Protein AF-A0A928L6S2-F1 (afdb_monomer_lite)

Radius of gyration: 30.31 Å; chains: 1; bounding box: 87×56×66 Å

pLDDT: mean 74.08, std 17.75, range [36.78, 96.94]

Sequence (140 aa):
MGVSNLLAMVESVVSAEGYNYVWAVVITGLAVVFLSLVILIAFVWLMGKIFSIGSGKKKITAEPAKPIAPVKTTAPVSQAVANTADNDEVIAVIAAAVAAMGQAEGKVYKIKSVKAVNKNNRAARSAWSMAGLQHNTAPF

Secondary structure (DSSP, 8-state):
-TTHHHHHHHHHHHHHHHHHHHHHHHHHHHHHHHHHHHHHHHHHHHHHHHHHHS--------------------PPP-----SSHHHHHHHHHHHHHHHHHHHHHT------------TTTS-S--HHHHHHHHHHSS--

Foldseek 3Di:
DPPVVVVVVVVCVCVVCVVVVVVVVVVVVVVVVVVVVVVVVVVVVVVVVVVVVPCPDPPPPDDDDDDDDDDDDDDDDD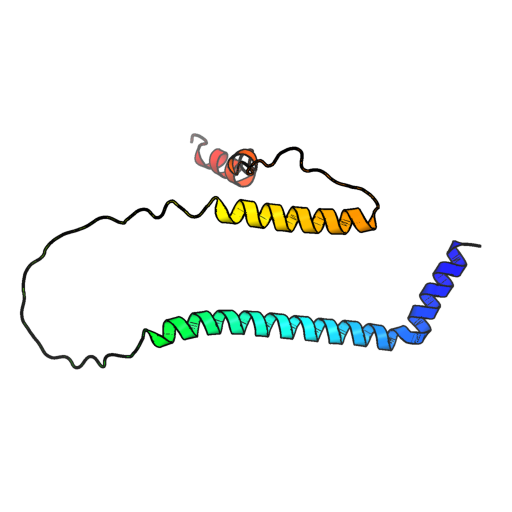PDDDDPVVVVVVVVVVQVVVCVVCVVVVHDDDDPDDDDDPPPVVDPPPPVSVVVCCVVPDDD

Structure (mmCIF, N/CA/C/O backbone):
data_AF-A0A928L6S2-F1
#
_entry.id   AF-A0A928L6S2-F1
#
loop_
_atom_site.group_PDB
_atom_site.id
_atom_site.type_symbol
_atom_site.label_atom_id
_atom_site.label_alt_id
_atom_site.label_comp_id
_atom_site.label_asym_id
_atom_site.label_entity_id
_atom_site.label_seq_id
_atom_site.pdbx_PDB_ins_code
_atom_site.Cartn_x
_atom_site.Cartn_y
_atom_site.Cartn_z
_atom_site.occupancy
_atom_site.B_iso_or_equiv
_atom_site.auth_seq_id
_atom_site.auth_comp_id
_atom_site.auth_asym_id
_atom_site.auth_atom_id
_atom_site.pdbx_PDB_model_num
ATOM 1 N N . MET A 1 1 ? 35.249 2.016 -20.572 1.00 58.00 1 MET A N 1
ATOM 2 C CA . MET A 1 1 ? 34.336 1.071 -21.259 1.00 58.00 1 MET A CA 1
ATOM 3 C C . MET A 1 1 ? 33.083 0.708 -20.442 1.00 58.00 1 MET A C 1
ATOM 5 O O . MET A 1 1 ? 32.164 0.154 -21.019 1.00 58.00 1 MET A O 1
ATOM 9 N N . GLY A 1 2 ? 32.994 1.017 -19.135 1.00 72.31 2 GLY A N 1
ATOM 10 C CA . GLY A 1 2 ? 31.935 0.462 -18.270 1.00 72.31 2 GLY A CA 1
ATOM 11 C C . GLY A 1 2 ? 30.559 1.149 -18.280 1.00 72.31 2 GLY A C 1
ATOM 12 O O . GLY A 1 2 ? 29.571 0.478 -18.021 1.00 72.31 2 GLY A O 1
ATOM 13 N N . VAL A 1 3 ? 30.459 2.450 -18.583 1.00 78.88 3 VAL A N 1
ATOM 14 C CA . VAL A 1 3 ? 29.185 3.195 -18.437 1.00 78.88 3 VAL A CA 1
ATOM 15 C C . VAL A 1 3 ? 28.424 3.309 -19.760 1.00 78.88 3 VAL A C 1
ATOM 17 O O . VAL A 1 3 ? 27.216 3.115 -19.801 1.00 78.88 3 VAL A O 1
ATOM 20 N N . SER A 1 4 ? 29.134 3.535 -20.867 1.00 79.94 4 SER A N 1
ATOM 21 C CA . SER A 1 4 ? 28.546 3.638 -22.209 1.00 79.94 4 SER A CA 1
ATOM 22 C C . SER A 1 4 ? 27.892 2.327 -22.665 1.00 79.94 4 SER A C 1
ATOM 24 O O . SER A 1 4 ? 26.817 2.356 -23.253 1.00 79.94 4 SER A O 1
ATOM 26 N N . ASN A 1 5 ? 28.486 1.176 -22.325 1.00 82.44 5 ASN A N 1
ATOM 27 C CA . ASN A 1 5 ? 27.904 -0.136 -22.625 1.00 82.44 5 ASN A CA 1
ATOM 28 C C . ASN A 1 5 ? 26.672 -0.434 -21.761 1.00 82.44 5 ASN A C 1
ATOM 30 O O . ASN A 1 5 ? 25.751 -1.092 -22.229 1.00 82.44 5 ASN A O 1
ATOM 34 N N . LEU A 1 6 ? 26.636 0.065 -20.521 1.00 77.88 6 LEU A N 1
ATOM 35 C CA . LEU A 1 6 ? 25.470 -0.062 -19.647 1.00 77.88 6 LEU A CA 1
ATOM 36 C C . LEU A 1 6 ? 24.297 0.774 -20.160 1.00 77.88 6 LEU A C 1
ATOM 38 O O . LEU A 1 6 ? 23.177 0.276 -20.210 1.00 77.88 6 LEU A O 1
ATOM 42 N N . LEU A 1 7 ? 24.556 2.010 -20.592 1.00 80.19 7 LEU A N 1
ATOM 43 C CA . LEU A 1 7 ? 23.527 2.860 -21.190 1.00 80.19 7 LEU A CA 1
ATOM 44 C C . LEU A 1 7 ? 23.006 2.273 -22.507 1.00 80.19 7 LEU A C 1
ATOM 46 O O . LEU A 1 7 ? 21.796 2.182 -22.674 1.00 80.19 7 LEU A O 1
ATOM 50 N N . ALA A 1 8 ? 23.886 1.761 -23.372 1.00 81.50 8 ALA A N 1
ATOM 51 C CA . ALA A 1 8 ? 23.478 1.083 -24.604 1.00 81.50 8 ALA A CA 1
ATOM 52 C C . ALA A 1 8 ? 22.681 -0.212 -24.339 1.00 81.50 8 ALA A C 1
ATOM 54 O O . ALA A 1 8 ? 21.756 -0.545 -25.080 1.00 81.50 8 ALA A O 1
ATOM 55 N N . MET A 1 9 ? 22.999 -0.946 -23.268 1.00 77.06 9 MET A N 1
ATOM 56 C CA . MET A 1 9 ? 22.253 -2.144 -22.872 1.00 77.06 9 MET A CA 1
ATOM 57 C C . MET A 1 9 ? 20.871 -1.797 -22.300 1.00 77.06 9 MET A C 1
ATOM 59 O O . MET A 1 9 ? 19.889 -2.450 -22.634 1.00 77.06 9 MET A O 1
ATOM 63 N N . VAL A 1 10 ? 20.762 -0.742 -21.489 1.00 75.38 10 VAL A N 1
ATOM 64 C CA . VAL A 1 10 ? 19.467 -0.263 -20.974 1.00 75.38 10 VAL A CA 1
ATOM 65 C C . VAL A 1 10 ? 18.596 0.275 -22.110 1.00 75.38 10 VAL A C 1
ATOM 67 O O . VAL A 1 10 ? 17.424 -0.076 -22.199 1.00 75.38 10 VAL A O 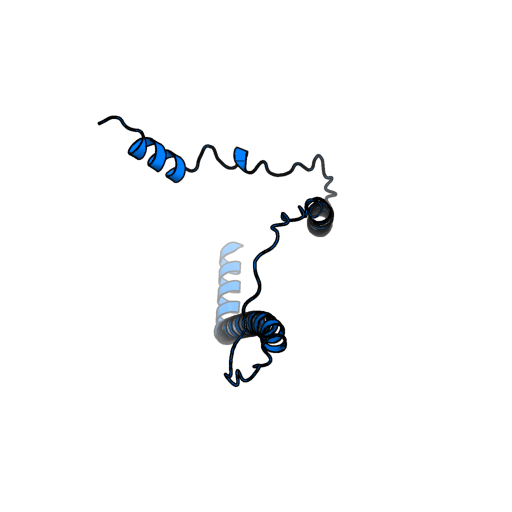1
ATOM 70 N N . GLU A 1 11 ? 19.165 1.075 -23.009 1.00 71.94 11 GLU A N 1
ATOM 71 C CA . GLU A 1 11 ? 18.448 1.654 -24.148 1.00 71.94 11 GLU A CA 1
ATOM 72 C C . GLU A 1 11 ? 18.024 0.589 -25.170 1.00 71.94 11 GLU A C 1
ATOM 74 O O . GLU A 1 11 ? 16.933 0.687 -25.728 1.00 71.94 11 GLU A O 1
ATOM 79 N N . SER A 1 12 ? 18.817 -0.474 -25.361 1.00 66.62 12 SER A N 1
ATOM 80 C CA . SER A 1 12 ? 18.431 -1.618 -26.203 1.00 66.62 12 SER A CA 1
ATOM 81 C C . SER A 1 12 ? 17.370 -2.511 -25.559 1.00 66.62 12 SER A C 1
ATOM 83 O O . SER A 1 12 ? 16.463 -2.938 -26.264 1.00 66.62 12 SER A O 1
ATOM 85 N N . VAL A 1 13 ? 17.398 -2.741 -24.241 1.00 68.88 13 VAL A N 1
ATOM 86 C CA . VAL A 1 13 ? 16.326 -3.472 -23.531 1.00 68.88 13 VAL A CA 1
ATOM 87 C C . VAL A 1 13 ? 15.016 -2.680 -23.547 1.00 68.88 13 VAL A C 1
ATOM 89 O O . VAL A 1 13 ? 13.948 -3.243 -23.793 1.00 68.88 13 VAL A O 1
ATOM 92 N N . VAL A 1 14 ? 15.092 -1.363 -23.338 1.00 73.38 14 VAL A N 1
ATOM 93 C CA . VAL A 1 14 ? 13.931 -0.466 -23.413 1.00 73.38 14 VAL A CA 1
ATOM 94 C C . VAL A 1 14 ? 13.438 -0.313 -24.855 1.00 73.38 14 VAL A C 1
ATOM 96 O O . VAL A 1 14 ? 12.235 -0.262 -25.067 1.00 73.38 14 VAL A O 1
ATOM 99 N N . SER A 1 15 ? 14.307 -0.298 -25.867 1.00 68.75 15 SER A N 1
ATOM 100 C CA . SER A 1 15 ? 13.871 -0.175 -27.270 1.00 68.75 15 SER A CA 1
ATOM 101 C C . SER A 1 15 ? 13.375 -1.487 -27.881 1.00 68.75 15 SER A C 1
ATOM 103 O O . SER A 1 15 ? 12.496 -1.448 -28.737 1.00 68.75 15 SER A O 1
ATOM 105 N N . ALA A 1 16 ? 13.902 -2.643 -27.461 1.00 64.50 16 ALA A N 1
ATOM 106 C CA . ALA A 1 16 ? 13.509 -3.942 -28.014 1.00 64.50 16 ALA A CA 1
ATOM 107 C C . ALA A 1 16 ? 12.120 -4.399 -27.540 1.00 64.50 16 ALA A C 1
ATOM 109 O O . ALA A 1 16 ? 11.420 -5.087 -28.272 1.00 64.50 16 ALA A O 1
ATOM 110 N N . GLU A 1 17 ? 11.706 -3.999 -26.335 1.00 65.12 17 GLU A N 1
ATOM 111 C CA . GLU A 1 17 ? 10.495 -4.526 -25.686 1.00 65.12 17 GLU A CA 1
ATOM 112 C C . GLU A 1 17 ? 9.671 -3.446 -24.953 1.00 65.12 17 GLU A C 1
ATOM 114 O O . GLU A 1 17 ? 8.652 -3.736 -24.318 1.00 65.12 17 GLU A O 1
ATOM 119 N N . GLY A 1 18 ? 10.092 -2.176 -25.005 1.00 68.00 18 GLY A N 1
ATOM 120 C CA . GLY A 1 18 ? 9.545 -1.104 -24.165 1.00 68.00 18 GLY A CA 1
ATOM 121 C C . GLY A 1 18 ? 8.060 -0.851 -24.351 1.00 68.00 18 GLY A C 1
ATOM 122 O O . GLY A 1 18 ? 7.391 -0.488 -23.390 1.00 68.00 18 GLY A O 1
ATOM 123 N N . TYR A 1 19 ? 7.510 -1.105 -25.540 1.00 77.25 19 TYR A N 1
ATOM 124 C CA . TYR A 1 19 ? 6.068 -1.003 -25.747 1.00 77.25 19 TYR A CA 1
ATOM 125 C C . TYR A 1 19 ? 5.320 -2.021 -24.873 1.00 77.25 19 TYR A C 1
ATOM 127 O O . TYR A 1 19 ? 4.478 -1.633 -24.065 1.00 77.25 19 TYR A O 1
ATOM 135 N N . ASN A 1 20 ? 5.679 -3.305 -24.947 1.00 82.44 20 ASN A N 1
ATOM 136 C CA . ASN A 1 20 ? 5.020 -4.366 -24.179 1.00 82.44 20 ASN A CA 1
ATOM 137 C C . ASN A 1 20 ? 5.174 -4.161 -22.667 1.00 82.44 20 ASN A C 1
ATOM 139 O O . ASN A 1 20 ? 4.210 -4.340 -21.921 1.00 82.44 20 ASN A O 1
ATOM 143 N N . TYR A 1 21 ? 6.354 -3.728 -22.211 1.00 84.06 21 TYR A N 1
ATOM 144 C CA . TYR A 1 21 ? 6.589 -3.448 -20.794 1.00 84.06 21 TYR A CA 1
ATOM 145 C C . TYR A 1 21 ? 5.774 -2.259 -20.283 1.00 84.06 21 TYR A C 1
ATOM 147 O O . TYR A 1 21 ? 5.176 -2.349 -19.210 1.00 84.06 21 TYR A O 1
ATOM 155 N N . VAL A 1 22 ? 5.697 -1.165 -21.046 1.00 87.06 22 VAL A N 1
ATOM 156 C CA . VAL A 1 22 ? 4.886 0.002 -20.669 1.00 87.06 22 VAL A CA 1
ATOM 157 C C . VAL A 1 22 ? 3.409 -0.385 -20.579 1.00 87.06 22 VAL A C 1
ATOM 159 O O . VAL A 1 22 ? 2.759 -0.068 -19.582 1.00 87.06 22 VAL A O 1
ATOM 162 N N . TRP A 1 23 ? 2.888 -1.143 -21.548 1.00 89.19 23 TRP A N 1
ATOM 163 C CA . TRP A 1 23 ? 1.513 -1.649 -21.491 1.00 89.19 23 TRP A CA 1
ATOM 164 C C . TRP A 1 23 ? 1.278 -2.584 -20.306 1.00 89.19 23 TRP A C 1
ATOM 166 O O . TRP A 1 23 ? 0.282 -2.422 -19.602 1.00 89.19 23 TRP A O 1
ATOM 176 N N . ALA A 1 24 ? 2.196 -3.511 -20.028 1.00 89.38 24 ALA A N 1
ATOM 177 C CA . ALA A 1 24 ? 2.086 -4.412 -18.884 1.00 89.38 24 ALA A CA 1
ATOM 178 C C . ALA A 1 24 ? 2.042 -3.648 -17.550 1.00 89.38 24 ALA A C 1
ATOM 180 O O . ALA A 1 24 ? 1.201 -3.942 -16.700 1.00 89.38 24 ALA A O 1
ATOM 181 N N . VAL A 1 25 ? 2.889 -2.630 -17.365 1.00 92.62 25 VAL A N 1
ATOM 182 C CA . VAL A 1 25 ? 2.893 -1.793 -16.150 1.00 92.62 25 VAL A CA 1
ATOM 183 C C . VAL A 1 25 ? 1.591 -0.998 -16.015 1.00 92.62 25 VAL A C 1
ATOM 185 O O . VAL A 1 25 ? 1.015 -0.937 -14.929 1.00 92.62 25 VAL A O 1
ATOM 188 N N . VAL A 1 26 ? 1.076 -0.435 -17.110 1.00 95.19 26 VAL A N 1
ATOM 189 C CA . VAL A 1 26 ? -0.197 0.306 -17.097 1.00 95.19 26 VAL A CA 1
ATOM 190 C C . VAL A 1 26 ? -1.371 -0.618 -16.761 1.00 95.19 26 VAL A C 1
ATOM 192 O O . VAL A 1 26 ? -2.186 -0.291 -15.897 1.00 95.19 26 VAL A O 1
ATOM 195 N N . ILE A 1 27 ? -1.442 -1.790 -17.395 1.00 95.19 27 ILE A N 1
ATOM 196 C CA . ILE A 1 27 ? -2.512 -2.772 -17.174 1.00 95.19 27 ILE A CA 1
ATOM 197 C C . ILE A 1 27 ? -2.461 -3.313 -15.743 1.00 95.19 27 ILE A C 1
ATOM 199 O O . ILE A 1 27 ? -3.497 -3.407 -15.085 1.00 95.19 27 ILE A O 1
ATOM 203 N N . THR A 1 28 ? -1.270 -3.635 -15.235 1.00 95.62 28 THR A N 1
ATOM 204 C CA . THR A 1 28 ? -1.104 -4.123 -13.857 1.00 95.62 28 THR A CA 1
ATOM 205 C C . THR A 1 28 ? -1.431 -3.043 -12.828 1.00 95.62 28 THR A C 1
ATOM 207 O O . THR A 1 28 ? -2.119 -3.340 -11.855 1.00 95.62 28 THR A O 1
ATOM 210 N N . GLY A 1 29 ? -1.049 -1.783 -13.060 1.00 96.12 29 GLY A N 1
ATOM 211 C CA . GLY A 1 29 ? -1.452 -0.654 -12.217 1.00 96.12 29 GLY A CA 1
ATOM 212 C C . GLY A 1 29 ? -2.969 -0.461 -12.184 1.00 96.12 29 GLY A C 1
ATOM 213 O O . GLY A 1 29 ? -3.553 -0.352 -11.104 1.00 96.12 29 GLY A O 1
ATOM 214 N N . LEU A 1 30 ? -3.624 -0.508 -13.350 1.00 96.12 30 LEU A N 1
ATOM 215 C CA . LEU A 1 30 ? -5.084 -0.441 -13.452 1.00 96.12 30 LEU A CA 1
ATOM 216 C C . LEU A 1 30 ? -5.741 -1.597 -12.679 1.00 96.12 30 LEU A C 1
ATOM 218 O O . LEU A 1 30 ? -6.636 -1.367 -11.866 1.00 96.12 30 LEU A O 1
ATOM 222 N N . ALA A 1 31 ? -5.260 -2.827 -12.874 1.00 95.88 31 ALA A N 1
ATOM 223 C CA . ALA A 1 31 ? -5.776 -4.010 -12.190 1.00 95.88 31 ALA A CA 1
ATOM 224 C C . ALA A 1 31 ? -5.628 -3.915 -10.661 1.00 95.88 31 ALA A C 1
ATOM 226 O O . ALA A 1 31 ? -6.577 -4.222 -9.939 1.00 95.88 31 ALA A O 1
ATOM 227 N N . VAL A 1 32 ? -4.479 -3.445 -10.158 1.00 96.94 32 VAL A N 1
ATOM 228 C CA . VAL A 1 32 ? -4.231 -3.268 -8.714 1.00 96.94 32 VAL A CA 1
ATOM 229 C C . VAL A 1 32 ? -5.168 -2.220 -8.108 1.00 96.94 32 VAL A C 1
ATOM 231 O O . VAL A 1 32 ? -5.703 -2.442 -7.020 1.00 96.94 32 VAL A O 1
ATOM 234 N N . VAL A 1 33 ? -5.424 -1.111 -8.810 1.00 95.94 33 VAL A N 1
ATOM 235 C CA . VAL A 1 33 ? -6.362 -0.071 -8.351 1.00 95.94 33 VAL A CA 1
ATOM 236 C C . VAL A 1 33 ? -7.788 -0.616 -8.270 1.00 95.94 33 VAL A C 1
ATOM 238 O O . VAL A 1 33 ? -8.448 -0.442 -7.243 1.00 95.94 33 VAL A O 1
ATOM 241 N N . PHE A 1 34 ? -8.252 -1.328 -9.304 1.00 96.62 34 PHE A N 1
ATOM 242 C CA . PHE A 1 34 ? -9.571 -1.971 -9.282 1.00 96.62 34 PHE A CA 1
ATOM 243 C C . PHE A 1 34 ? -9.685 -3.001 -8.156 1.00 96.62 34 PHE A C 1
ATOM 245 O O . PHE A 1 34 ? -10.670 -2.991 -7.417 1.00 96.62 34 PHE A O 1
ATOM 252 N N . LEU A 1 35 ? -8.673 -3.855 -7.987 1.00 96.69 35 LEU A N 1
ATOM 253 C CA . LEU A 1 35 ? -8.654 -4.876 -6.942 1.00 96.69 35 LEU A CA 1
ATOM 254 C C . LEU A 1 35 ? -8.730 -4.246 -5.543 1.00 96.69 35 LEU A C 1
ATOM 256 O O . LEU A 1 35 ? -9.537 -4.673 -4.717 1.00 96.69 35 LEU A O 1
ATOM 260 N N . SER A 1 36 ? -7.942 -3.197 -5.292 1.00 95.81 36 SER A N 1
ATOM 261 C CA . SER A 1 36 ? -7.949 -2.470 -4.017 1.00 95.81 36 SER A CA 1
ATOM 262 C C . SER A 1 36 ? -9.309 -1.829 -3.726 1.00 95.81 36 SER A C 1
ATOM 264 O O . SER A 1 36 ? -9.819 -1.948 -2.610 1.00 95.81 36 SER A O 1
ATOM 266 N N . LEU A 1 37 ? -9.939 -1.217 -4.734 1.00 96.31 37 LEU A N 1
ATOM 267 C CA . LEU A 1 37 ? -11.251 -0.592 -4.584 1.00 96.31 37 LEU A CA 1
ATOM 268 C C . LEU A 1 37 ? -12.338 -1.627 -4.258 1.00 96.31 37 LEU A C 1
ATOM 270 O O . LEU A 1 37 ? -13.130 -1.417 -3.340 1.00 96.31 37 LEU A O 1
ATOM 274 N N . VAL A 1 38 ? -12.344 -2.766 -4.959 1.00 95.00 38 VAL A N 1
ATOM 275 C CA . VAL A 1 38 ? -13.291 -3.868 -4.713 1.00 95.00 38 VAL A CA 1
ATOM 276 C C . VAL A 1 38 ? -13.127 -4.432 -3.304 1.00 95.00 38 VAL A C 1
ATOM 278 O O . VAL A 1 38 ? -14.124 -4.623 -2.610 1.00 95.00 38 VAL A O 1
ATOM 281 N N . ILE A 1 39 ? -11.889 -4.651 -2.854 1.00 94.94 39 ILE A N 1
ATOM 282 C CA . ILE A 1 39 ? -11.607 -5.122 -1.491 1.00 94.94 39 ILE A CA 1
ATOM 283 C C . ILE A 1 39 ? -12.155 -4.127 -0.458 1.00 94.94 39 ILE A C 1
ATOM 285 O O . ILE A 1 39 ? -12.837 -4.530 0.484 1.00 94.94 39 ILE A O 1
ATOM 289 N N . LEU A 1 40 ? -11.927 -2.826 -0.650 1.00 94.44 40 LEU A N 1
ATOM 290 C CA . LEU A 1 40 ? -12.384 -1.788 0.277 1.00 94.44 40 LEU A CA 1
ATOM 291 C C . LEU A 1 40 ? -13.919 -1.687 0.317 1.00 94.44 40 LEU A C 1
ATOM 293 O O . LEU A 1 40 ? -14.507 -1.612 1.398 1.00 94.44 40 LEU A O 1
ATOM 297 N N . ILE A 1 41 ? -14.580 -1.781 -0.843 1.00 93.31 41 ILE A N 1
ATOM 298 C CA . ILE A 1 41 ? -16.047 -1.842 -0.943 1.00 93.31 41 ILE A CA 1
ATOM 299 C C . ILE A 1 41 ? -16.585 -3.095 -0.247 1.00 93.31 41 ILE A C 1
ATOM 301 O O . ILE A 1 41 ? -17.570 -2.998 0.482 1.00 93.31 41 ILE A O 1
ATOM 305 N N . ALA A 1 42 ? -15.938 -4.252 -0.416 1.00 90.88 42 ALA A N 1
ATOM 306 C CA . ALA A 1 42 ? -16.349 -5.497 0.226 1.00 90.88 42 ALA A CA 1
ATOM 307 C C . ALA A 1 42 ? -16.321 -5.391 1.759 1.00 90.88 42 ALA A C 1
ATOM 309 O O . ALA A 1 42 ? -17.263 -5.839 2.413 1.00 90.88 42 ALA A O 1
ATOM 310 N N . PHE A 1 43 ? -15.307 -4.739 2.339 1.00 91.69 43 PHE A N 1
ATOM 311 C CA . PHE A 1 43 ? -15.249 -4.481 3.784 1.00 91.69 43 PHE A CA 1
ATOM 312 C C . PHE A 1 43 ? -16.363 -3.542 4.267 1.00 91.69 43 PHE A C 1
ATOM 314 O O . PHE A 1 43 ? -17.008 -3.823 5.281 1.00 91.69 43 PHE A O 1
ATOM 321 N N . VAL A 1 44 ? -16.642 -2.461 3.531 1.00 90.06 44 VAL A N 1
ATOM 322 C CA . VAL A 1 44 ? -17.747 -1.537 3.849 1.00 90.06 44 VAL A CA 1
ATOM 323 C C . VAL A 1 44 ? -19.101 -2.240 3.730 1.00 90.06 44 VAL A C 1
ATOM 325 O O . VAL A 1 44 ? -19.967 -2.074 4.589 1.00 90.06 44 VAL A O 1
ATOM 328 N N . TRP A 1 45 ? -19.280 -3.076 2.708 1.00 88.50 45 TRP A N 1
ATOM 329 C CA . TRP A 1 45 ? -20.465 -3.916 2.549 1.00 88.50 45 TRP A CA 1
ATOM 330 C C . TRP A 1 45 ? -20.607 -4.932 3.666 1.00 88.50 45 TRP A C 1
ATOM 332 O O . TRP A 1 45 ? -21.722 -5.162 4.118 1.00 88.50 45 TRP A O 1
ATOM 342 N N . LEU A 1 46 ? -19.512 -5.528 4.137 1.00 83.69 46 LEU A N 1
ATOM 343 C CA . LEU A 1 46 ? -19.558 -6.447 5.263 1.00 83.69 46 LEU A CA 1
ATOM 344 C C . LEU A 1 46 ? -20.043 -5.707 6.515 1.00 83.69 46 LEU A C 1
ATOM 346 O O . LEU A 1 46 ? -21.014 -6.151 7.117 1.00 83.69 46 LEU A O 1
ATOM 350 N N . MET A 1 47 ? -19.485 -4.526 6.816 1.00 79.38 47 MET A N 1
ATOM 351 C CA . MET A 1 47 ? -19.969 -3.635 7.884 1.00 79.38 47 MET A CA 1
ATOM 352 C C . MET A 1 47 ? -21.464 -3.290 7.738 1.00 79.38 47 MET A C 1
ATOM 354 O O . MET A 1 47 ? -22.245 -3.453 8.680 1.00 79.38 47 MET A O 1
ATOM 358 N N . GLY A 1 48 ? -21.894 -2.898 6.535 1.00 78.12 48 GLY A N 1
ATOM 359 C CA . GLY A 1 48 ? -23.298 -2.609 6.232 1.00 78.12 48 GLY A CA 1
ATOM 360 C C . GLY A 1 48 ? -24.214 -3.832 6.350 1.00 78.12 48 GLY A C 1
ATOM 361 O O . GLY A 1 48 ? -25.345 -3.714 6.820 1.00 78.12 48 GLY A O 1
ATOM 362 N N . LYS A 1 49 ? -23.731 -5.026 5.989 1.00 76.88 49 LYS A N 1
ATOM 363 C CA . LYS A 1 49 ? -24.509 -6.270 6.021 1.00 76.88 49 LYS A CA 1
ATOM 364 C C . LYS A 1 49 ? -24.753 -6.752 7.450 1.00 76.88 49 LYS A C 1
ATOM 366 O O . LYS A 1 49 ? -25.849 -7.233 7.728 1.00 76.88 49 LYS A O 1
ATOM 371 N N . ILE A 1 50 ? -23.804 -6.554 8.372 1.00 70.88 50 ILE A N 1
ATOM 372 C CA . ILE A 1 50 ? -24.032 -6.876 9.792 1.00 70.88 50 ILE A CA 1
ATOM 373 C C . ILE A 1 50 ? -25.050 -5.895 10.409 1.00 70.88 50 ILE A C 1
ATOM 375 O O . ILE A 1 50 ? -25.928 -6.312 11.161 1.00 70.88 50 ILE A O 1
ATOM 379 N N . PHE A 1 51 ? -25.009 -4.609 10.038 1.00 60.75 51 PHE A N 1
ATOM 380 C CA . PHE A 1 51 ? -25.966 -3.597 10.523 1.00 60.75 51 PHE A C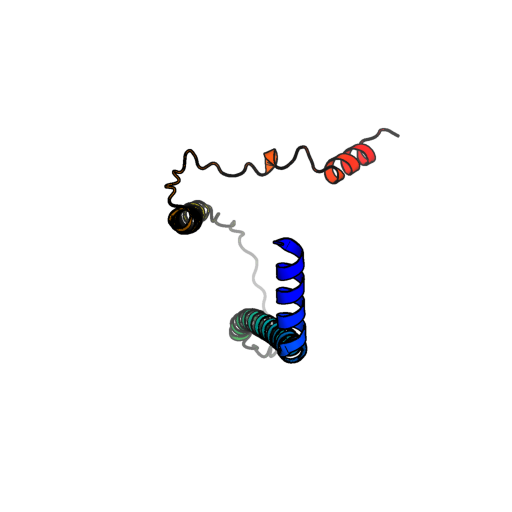A 1
ATOM 381 C C . PHE A 1 51 ? -27.367 -3.722 9.884 1.00 60.75 51 PHE A C 1
ATOM 383 O O . PHE A 1 51 ? -28.387 -3.391 10.495 1.00 60.75 51 PHE A O 1
ATOM 390 N N . SER A 1 52 ? -27.439 -4.261 8.663 1.00 60.09 52 SER A N 1
ATOM 391 C CA . SER A 1 52 ? -28.693 -4.548 7.957 1.00 60.09 52 SER A CA 1
ATOM 392 C C . SER A 1 52 ? -29.462 -5.735 8.549 1.00 60.09 52 SER A C 1
ATOM 394 O O . SER A 1 52 ? -30.682 -5.778 8.414 1.00 60.09 52 SER A O 1
ATOM 396 N N . ILE A 1 53 ? -28.792 -6.695 9.196 1.00 59.28 53 ILE A N 1
ATOM 397 C CA . ILE A 1 53 ? -29.452 -7.862 9.812 1.00 59.28 53 ILE A CA 1
ATOM 398 C C . ILE A 1 53 ? -30.199 -7.475 11.105 1.00 59.28 53 ILE A C 1
ATOM 400 O O . ILE A 1 53 ? -31.206 -8.092 11.442 1.00 59.28 53 ILE A O 1
ATOM 404 N N . GLY A 1 54 ? -29.769 -6.415 11.802 1.00 59.69 54 GLY A N 1
ATOM 405 C CA . GLY A 1 54 ? -30.419 -5.918 13.024 1.00 59.69 54 GLY A CA 1
ATOM 406 C C . GLY A 1 54 ? -31.593 -4.956 12.799 1.00 59.69 54 GLY A C 1
ATOM 407 O O . GLY A 1 54 ? -32.349 -4.681 13.727 1.00 59.69 54 GLY A O 1
ATOM 408 N N . SER A 1 55 ? -31.786 -4.453 11.578 1.00 60.09 55 SER A N 1
ATOM 409 C CA . SER A 1 55 ? -32.866 -3.516 11.234 1.00 60.09 55 SER A CA 1
ATOM 410 C C . SER A 1 55 ? -34.005 -4.218 10.489 1.00 60.09 55 SER A C 1
ATOM 412 O O . SER A 1 55 ? -34.505 -3.768 9.456 1.00 60.09 55 SER A O 1
ATOM 414 N N . GLY A 1 56 ? -34.469 -5.326 11.073 1.00 55.38 56 GLY A N 1
ATOM 415 C CA . GLY A 1 56 ? -35.799 -5.863 10.814 1.00 55.38 56 GLY A CA 1
ATOM 416 C C . GLY A 1 56 ? -36.837 -4.796 11.150 1.00 55.38 56 GLY A C 1
ATOM 417 O O . GLY A 1 56 ? -37.122 -4.521 12.315 1.00 55.38 56 GLY A O 1
ATOM 418 N N . LYS A 1 57 ? -37.370 -4.160 10.107 1.00 46.56 57 LYS A N 1
ATOM 419 C CA . LYS A 1 57 ? -38.439 -3.165 10.167 1.00 46.56 57 LYS A CA 1
ATOM 420 C C . LYS A 1 57 ? -39.636 -3.745 10.925 1.00 46.56 57 LYS A C 1
ATOM 422 O O . LYS A 1 57 ? -40.483 -4.422 10.345 1.00 46.56 57 LYS A O 1
ATOM 427 N N . LYS A 1 58 ? -39.742 -3.427 12.216 1.00 42.53 58 LYS A N 1
ATOM 428 C CA . LYS A 1 58 ? -41.020 -3.418 12.928 1.00 42.53 58 LYS A CA 1
ATOM 429 C C . LYS A 1 58 ? -41.879 -2.384 12.205 1.00 42.53 58 LYS A C 1
ATOM 431 O O . LYS A 1 58 ? -41.617 -1.186 12.297 1.00 42.53 58 LYS A O 1
ATOM 436 N N . LYS A 1 59 ? -42.866 -2.848 11.435 1.00 43.03 59 LYS A N 1
ATOM 437 C CA . LYS A 1 59 ? -43.969 -1.993 10.998 1.00 43.03 59 LYS A CA 1
ATOM 438 C C . LYS A 1 59 ? -44.632 -1.469 12.269 1.00 43.03 59 LYS A C 1
ATOM 440 O O . LYS A 1 59 ? -45.286 -2.221 12.986 1.00 43.03 59 LYS A O 1
ATOM 445 N N . ILE A 1 60 ? -44.385 -0.198 12.561 1.00 43.38 60 ILE A N 1
ATOM 446 C CA . ILE A 1 60 ? -45.106 0.572 13.566 1.00 43.38 60 ILE A CA 1
ATOM 447 C C . ILE A 1 60 ? -46.542 0.671 13.051 1.00 43.38 60 ILE A C 1
ATOM 449 O O . ILE A 1 60 ? -46.840 1.459 12.159 1.00 43.38 60 ILE A O 1
ATOM 453 N N . THR A 1 61 ? -47.403 -0.205 13.564 1.00 38.09 61 THR A N 1
ATOM 454 C CA . THR A 1 61 ? -48.843 0.041 13.612 1.00 38.09 61 THR A CA 1
ATOM 455 C C . THR A 1 61 ? -49.062 0.832 14.889 1.00 38.09 61 THR A C 1
ATOM 457 O O . THR A 1 61 ? -48.766 0.351 15.982 1.00 38.09 61 THR A O 1
ATOM 460 N N . ALA A 1 62 ? -49.448 2.089 14.719 1.00 51.41 62 ALA A N 1
ATOM 461 C CA . ALA A 1 62 ? -49.840 2.972 15.796 1.00 51.41 62 ALA A CA 1
ATOM 462 C C . ALA A 1 62 ? -51.190 2.519 16.362 1.00 51.41 62 ALA A C 1
ATOM 464 O O . ALA A 1 62 ? -52.125 2.391 15.582 1.00 51.41 62 ALA A O 1
ATOM 465 N N . GLU A 1 63 ? -51.278 2.311 17.680 1.00 38.34 63 GLU A N 1
ATOM 466 C CA . GLU A 1 63 ? -52.442 2.637 18.528 1.00 38.34 63 GLU A CA 1
ATOM 467 C C . GLU A 1 63 ? -52.125 2.393 20.030 1.00 38.34 63 GLU A C 1
ATOM 469 O O . GLU A 1 63 ? -51.048 1.870 20.325 1.00 38.34 63 GLU A O 1
ATOM 474 N N . PRO A 1 64 ? -52.922 2.882 21.009 1.00 48.25 64 PRO A N 1
ATOM 475 C CA . PRO A 1 64 ? -52.470 3.918 21.939 1.00 48.25 64 PRO A CA 1
ATOM 476 C C . PRO A 1 64 ? -52.428 3.498 23.429 1.00 48.25 64 PRO A C 1
ATOM 478 O O . PRO A 1 64 ? -52.935 2.461 23.832 1.00 48.25 64 PRO A O 1
ATOM 481 N N . ALA A 1 65 ? -51.873 4.402 24.249 1.00 40.41 65 ALA A N 1
ATOM 482 C CA . ALA A 1 65 ? -52.160 4.643 25.675 1.00 40.41 65 ALA A CA 1
ATOM 483 C C . ALA A 1 65 ? -51.887 3.544 26.737 1.00 40.41 65 ALA A C 1
ATOM 485 O O . ALA A 1 65 ? -52.700 2.655 26.954 1.00 40.41 65 ALA A O 1
ATOM 486 N N . LYS A 1 66 ? -50.869 3.758 27.593 1.00 36.78 66 LYS A N 1
ATOM 487 C CA . LYS A 1 66 ? -51.040 4.201 29.006 1.00 36.78 66 LYS A CA 1
ATOM 488 C C . LYS A 1 66 ? -49.686 4.398 29.732 1.00 36.78 66 LYS A C 1
ATOM 490 O O . LYS A 1 66 ? -48.708 3.760 29.355 1.00 36.78 66 LYS A O 1
ATOM 495 N N . PRO A 1 67 ? -49.614 5.273 30.759 1.00 55.28 67 PRO A N 1
ATOM 496 C CA . PRO A 1 67 ? -48.369 5.784 31.339 1.00 55.28 67 PRO A CA 1
ATOM 497 C C . PRO A 1 67 ? -47.972 5.056 32.631 1.00 55.28 67 PRO A C 1
ATOM 499 O O . PRO A 1 67 ? -48.833 4.873 33.487 1.00 55.28 67 PRO A O 1
ATOM 502 N N . ILE A 1 68 ? -46.684 4.733 32.831 1.00 37.38 68 ILE A N 1
ATOM 503 C CA . ILE A 1 68 ? -46.111 4.444 34.164 1.00 37.38 68 ILE A CA 1
ATOM 504 C C . ILE A 1 68 ? -44.666 4.979 34.256 1.00 37.38 68 ILE A C 1
ATOM 506 O O . ILE A 1 68 ? -43.905 4.962 33.294 1.00 37.38 68 ILE A O 1
ATOM 510 N N . ALA A 1 69 ? -44.378 5.512 35.442 1.00 40.53 69 ALA A N 1
ATOM 511 C CA . ALA A 1 69 ? -43.320 6.407 35.906 1.00 40.53 69 ALA A CA 1
ATOM 512 C C . ALA A 1 69 ? -41.880 5.798 35.988 1.00 40.53 69 ALA A C 1
ATOM 514 O O . ALA A 1 69 ? -41.704 4.602 35.763 1.00 40.53 69 ALA A O 1
ATOM 515 N N . PRO A 1 70 ? -40.843 6.612 36.312 1.00 58.66 70 PRO A N 1
ATOM 516 C CA . PRO A 1 70 ? -39.442 6.454 35.893 1.00 58.66 70 PRO A CA 1
ATOM 517 C C . PRO A 1 70 ? -38.541 5.803 36.951 1.00 58.66 70 PRO A C 1
ATOM 519 O O . PRO A 1 70 ? -38.645 6.155 38.122 1.00 58.66 70 PRO A O 1
ATOM 522 N N . VAL A 1 71 ? -37.584 4.940 36.571 1.00 40.12 71 VAL A N 1
ATOM 523 C CA . VAL A 1 71 ? -36.589 4.417 37.530 1.00 40.12 71 VAL A CA 1
ATOM 524 C C . VAL A 1 71 ? -35.235 4.033 36.883 1.00 40.12 71 VAL A C 1
ATOM 526 O O . VAL A 1 71 ? -35.140 3.062 36.146 1.00 40.12 71 VAL A O 1
ATOM 529 N N . LYS A 1 72 ? -34.197 4.765 37.326 1.00 39.06 72 LYS A N 1
ATOM 530 C CA . LYS A 1 72 ? -32.781 4.400 37.591 1.00 39.06 72 LYS A CA 1
ATOM 531 C C . LYS A 1 72 ? -31.764 4.219 36.448 1.00 39.06 72 LYS A C 1
ATOM 533 O O . LYS A 1 72 ? -31.639 3.179 35.817 1.00 39.06 72 LYS A O 1
ATOM 538 N N . THR A 1 73 ? -30.903 5.234 36.385 1.00 45.03 73 THR A N 1
ATOM 539 C CA . THR A 1 73 ? -29.469 5.238 36.063 1.00 45.03 73 THR A CA 1
ATOM 540 C C . THR A 1 73 ? -28.694 4.045 36.636 1.00 45.03 73 THR A C 1
ATOM 542 O O . THR A 1 73 ? -28.720 3.826 37.846 1.00 45.03 73 THR A O 1
ATOM 545 N N . THR A 1 74 ? -27.881 3.389 35.802 1.00 37.66 74 THR A N 1
ATOM 546 C CA . THR A 1 74 ? -26.671 2.665 36.230 1.00 37.66 74 THR A CA 1
ATOM 547 C C . THR A 1 74 ? -25.534 2.891 35.229 1.00 37.66 74 THR A C 1
ATOM 549 O O . THR A 1 74 ? -25.733 2.831 34.019 1.00 37.66 74 THR A O 1
ATOM 552 N N . ALA A 1 75 ? -24.367 3.213 35.786 1.00 44.84 75 ALA A N 1
ATOM 553 C CA . ALA A 1 75 ? -23.134 3.691 35.165 1.00 44.84 75 ALA A CA 1
ATOM 554 C C . ALA A 1 75 ? -22.426 2.674 34.230 1.00 44.84 75 ALA A C 1
ATOM 556 O O . ALA A 1 75 ? -22.645 1.468 34.364 1.00 44.84 75 ALA A O 1
ATOM 557 N N . PRO A 1 76 ? -21.554 3.144 33.310 1.00 46.03 76 PRO A N 1
ATOM 558 C CA . PRO A 1 76 ? -20.847 2.305 32.342 1.00 46.03 76 PRO A CA 1
ATOM 559 C C . PRO A 1 76 ? -19.736 1.479 33.001 1.00 46.03 76 PRO A C 1
ATOM 561 O O . PRO A 1 76 ? -18.905 1.998 33.747 1.00 46.03 76 PRO A O 1
ATOM 564 N N . VAL A 1 77 ? -19.700 0.183 32.687 1.00 45.00 77 VAL A N 1
ATOM 565 C CA . VAL A 1 77 ? -18.615 -0.721 33.079 1.00 45.00 77 VAL A CA 1
ATOM 566 C C . VAL A 1 77 ? -17.399 -0.442 32.194 1.00 45.00 77 VAL A C 1
ATOM 568 O O . VAL A 1 77 ? -17.435 -0.605 30.978 1.00 45.00 77 VAL A O 1
ATOM 571 N N . SER A 1 78 ? -16.328 0.004 32.844 1.00 46.50 78 SER A N 1
ATOM 572 C CA . SER A 1 78 ? -14.988 0.218 32.302 1.00 46.50 78 SER A CA 1
ATOM 573 C C . SER A 1 78 ? -14.415 -1.065 31.678 1.00 46.50 78 SER A C 1
ATOM 575 O O . SER A 1 78 ? -14.118 -2.026 32.386 1.00 46.50 78 SER A O 1
ATOM 577 N N . GLN A 1 79 ? -14.229 -1.076 30.354 1.00 46.69 79 GLN A N 1
ATOM 578 C CA . GLN A 1 79 ? -13.363 -2.033 29.659 1.00 46.69 79 GLN A CA 1
ATOM 579 C C . GLN A 1 79 ? -11.930 -1.495 29.671 1.00 46.69 79 GLN A C 1
ATOM 581 O O . GLN A 1 79 ? -11.524 -0.728 28.803 1.00 46.69 79 GLN A O 1
ATOM 586 N N . ALA A 1 80 ? -11.158 -1.906 30.672 1.00 51.53 80 ALA A N 1
ATOM 587 C CA . ALA A 1 80 ? -9.736 -1.603 30.778 1.00 51.53 80 ALA A CA 1
ATOM 588 C C . ALA A 1 80 ? -8.910 -2.895 30.828 1.00 51.53 80 ALA A C 1
ATOM 590 O O . ALA A 1 80 ? -8.194 -3.121 31.792 1.00 51.53 80 ALA A O 1
ATOM 591 N N . VAL A 1 81 ? -9.009 -3.753 29.803 1.00 50.31 81 VAL A N 1
ATOM 592 C CA . VAL A 1 81 ? -8.058 -4.863 29.579 1.00 50.31 81 VAL A CA 1
ATOM 593 C C . VAL A 1 81 ? -7.958 -5.179 28.076 1.00 50.31 81 VAL A C 1
ATOM 595 O O . VAL A 1 81 ? -8.414 -6.217 27.618 1.00 50.31 81 VAL A O 1
ATOM 598 N N . ALA A 1 82 ? -7.417 -4.260 27.272 1.00 50.88 82 ALA A N 1
ATOM 599 C CA . ALA A 1 82 ? -7.169 -4.503 25.842 1.00 50.88 82 ALA A CA 1
ATOM 600 C C . ALA A 1 82 ? -6.061 -3.588 25.294 1.00 50.88 82 ALA A C 1
ATOM 602 O O . ALA A 1 82 ? -6.282 -2.837 24.358 1.00 50.88 82 ALA A O 1
ATOM 603 N N . ASN A 1 83 ? -4.894 -3.546 25.944 1.00 54.62 83 ASN A N 1
ATOM 604 C CA . ASN A 1 83 ? 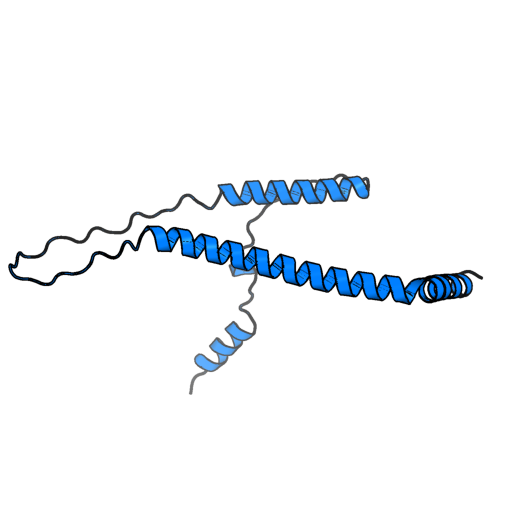-3.760 -2.771 25.417 1.00 54.62 83 ASN A CA 1
ATOM 605 C C . ASN A 1 83 ? -2.415 -3.499 25.488 1.00 54.62 83 ASN A C 1
ATOM 607 O O . ASN A 1 83 ? -1.449 -2.999 24.931 1.00 54.62 83 ASN A O 1
ATOM 611 N N . THR A 1 84 ? -2.300 -4.647 26.162 1.00 54.41 84 THR A N 1
ATOM 612 C CA . THR A 1 84 ? -1.001 -5.338 26.280 1.00 54.41 84 THR A CA 1
ATOM 613 C C . THR A 1 84 ? -0.857 -6.467 25.266 1.00 54.41 84 THR A C 1
ATOM 615 O O . THR A 1 84 ? 0.207 -6.593 24.674 1.00 54.41 84 THR A O 1
ATOM 618 N N . ALA A 1 85 ? -1.934 -7.219 25.003 1.00 56.84 85 ALA A N 1
ATOM 619 C CA . ALA A 1 85 ? -1.918 -8.349 24.072 1.00 56.84 85 ALA A CA 1
ATOM 620 C C . ALA A 1 85 ? -1.484 -7.942 22.650 1.00 56.84 85 ALA A C 1
ATOM 622 O O . ALA A 1 85 ? -0.678 -8.631 22.034 1.00 56.84 85 ALA A O 1
ATOM 623 N N . ASP A 1 86 ? -1.924 -6.772 22.178 1.00 72.31 86 ASP A N 1
ATOM 624 C CA . ASP A 1 86 ? -1.601 -6.292 20.829 1.00 72.31 86 ASP A CA 1
ATOM 625 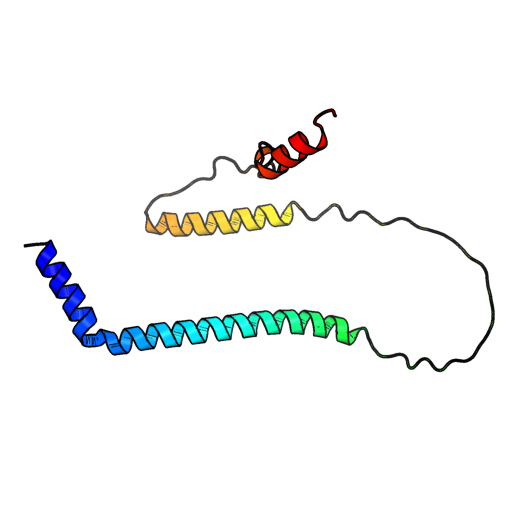C C . ASP A 1 86 ? -0.122 -5.911 20.670 1.00 72.31 86 ASP A C 1
ATOM 627 O O . ASP A 1 86 ? 0.441 -6.006 19.581 1.00 72.31 86 ASP A O 1
ATOM 631 N N . ASN A 1 87 ? 0.539 -5.466 21.746 1.00 81.50 87 ASN A N 1
ATOM 632 C CA . ASN A 1 87 ? 1.929 -5.025 21.652 1.00 81.50 87 ASN A CA 1
ATOM 633 C C . ASN A 1 87 ? 2.875 -6.208 21.436 1.00 81.50 87 ASN A C 1
ATOM 635 O O . ASN A 1 87 ? 3.782 -6.096 20.616 1.00 81.50 87 ASN A O 1
ATOM 639 N N . ASP A 1 88 ? 2.658 -7.334 22.117 1.00 86.31 88 ASP A N 1
ATOM 640 C CA . ASP A 1 88 ? 3.525 -8.512 21.995 1.00 86.31 88 ASP A CA 1
ATOM 641 C C . ASP A 1 88 ? 3.428 -9.154 20.605 1.00 86.31 88 ASP A C 1
ATOM 643 O O . ASP A 1 88 ? 4.453 -9.507 20.015 1.00 86.31 88 ASP A O 1
ATOM 647 N N . GLU A 1 89 ? 2.222 -9.226 20.036 1.00 89.06 89 GLU A N 1
ATOM 648 C CA . GLU A 1 89 ? 2.009 -9.698 18.663 1.00 89.06 89 GLU A CA 1
ATOM 649 C C . GLU A 1 89 ? 2.706 -8.785 17.646 1.00 89.06 89 GLU A C 1
ATOM 651 O O . GLU A 1 89 ? 3.465 -9.252 16.793 1.00 89.06 89 GLU A O 1
ATOM 656 N N . VAL A 1 90 ? 2.535 -7.466 17.779 1.00 88.25 90 VAL A N 1
ATOM 657 C CA . VAL A 1 90 ? 3.189 -6.486 16.901 1.00 88.25 90 VAL A CA 1
ATOM 658 C C . VAL A 1 90 ? 4.715 -6.562 17.022 1.00 88.25 90 VAL A C 1
ATOM 660 O O . VAL A 1 90 ? 5.414 -6.529 16.007 1.00 88.25 90 VAL A O 1
ATOM 663 N N . ILE A 1 91 ? 5.253 -6.710 18.238 1.00 89.00 91 ILE A N 1
ATOM 664 C CA . ILE A 1 91 ? 6.696 -6.884 18.461 1.00 89.00 91 ILE A CA 1
ATOM 665 C C . ILE A 1 91 ? 7.189 -8.167 17.784 1.00 89.00 91 ILE A C 1
ATOM 667 O O . ILE A 1 91 ? 8.224 -8.125 17.118 1.00 89.00 91 ILE A O 1
ATOM 671 N N . ALA A 1 92 ? 6.462 -9.282 17.911 1.00 91.19 92 ALA A N 1
ATOM 672 C CA . ALA A 1 92 ? 6.830 -10.558 17.299 1.00 91.19 92 ALA A CA 1
ATOM 673 C C . ALA A 1 92 ? 6.838 -10.485 15.764 1.00 91.19 92 ALA A C 1
ATOM 675 O O . ALA A 1 92 ? 7.800 -10.932 15.138 1.00 91.19 92 ALA A O 1
ATOM 676 N N . VAL A 1 93 ? 5.823 -9.863 15.155 1.00 92.56 93 VAL A N 1
ATOM 677 C CA . VAL A 1 93 ? 5.740 -9.675 13.696 1.00 92.56 93 VAL A CA 1
ATOM 678 C C . VAL A 1 93 ? 6.880 -8.789 13.186 1.00 92.56 93 VAL A C 1
ATOM 680 O O . VAL A 1 93 ? 7.546 -9.143 12.210 1.00 92.56 93 VAL A O 1
ATOM 683 N N . ILE A 1 94 ? 7.165 -7.669 13.863 1.00 91.94 94 ILE A N 1
ATOM 684 C CA . ILE A 1 94 ? 8.280 -6.779 13.497 1.00 91.94 94 ILE A CA 1
ATOM 685 C C . ILE A 1 94 ? 9.621 -7.505 13.664 1.00 91.94 94 ILE A C 1
ATOM 687 O O . ILE A 1 94 ? 10.477 -7.427 12.782 1.00 91.94 94 ILE A O 1
ATOM 691 N N . ALA A 1 95 ? 9.808 -8.238 14.764 1.00 90.88 95 ALA A N 1
ATOM 692 C CA . ALA A 1 95 ? 11.019 -9.014 15.012 1.00 90.88 95 ALA A CA 1
ATOM 693 C C . ALA A 1 95 ? 11.230 -10.099 13.948 1.00 90.88 95 ALA A C 1
ATOM 695 O O . ALA A 1 95 ? 12.347 -10.251 13.456 1.00 90.88 95 ALA A O 1
ATOM 696 N N . ALA A 1 96 ? 10.170 -10.807 13.550 1.00 90.81 96 ALA A N 1
ATOM 697 C CA . ALA A 1 96 ? 10.216 -11.808 12.490 1.00 90.81 96 ALA A CA 1
ATOM 698 C C . ALA A 1 96 ? 10.568 -11.188 11.129 1.00 90.81 96 ALA A C 1
ATOM 700 O O . ALA A 1 96 ? 11.425 -11.716 10.422 1.00 90.81 96 ALA A O 1
ATOM 701 N N . ALA A 1 97 ? 9.977 -10.038 10.786 1.00 91.50 97 ALA A N 1
ATOM 702 C CA . ALA A 1 97 ? 10.294 -9.318 9.553 1.00 91.50 97 ALA A CA 1
ATOM 703 C C . ALA A 1 97 ? 11.764 -8.864 9.516 1.00 91.50 97 ALA A C 1
ATOM 705 O O . ALA A 1 97 ? 12.461 -9.081 8.525 1.00 91.50 97 ALA A O 1
ATOM 706 N N . VAL A 1 98 ? 12.265 -8.288 10.614 1.00 89.31 98 VAL A N 1
ATOM 707 C CA . VAL A 1 98 ? 13.674 -7.874 10.732 1.00 89.31 98 VAL A CA 1
ATOM 708 C C . VAL A 1 98 ? 14.611 -9.079 10.708 1.00 89.31 98 VAL A C 1
ATOM 710 O O . VAL A 1 98 ? 15.666 -9.010 10.082 1.00 89.31 98 VAL A O 1
ATOM 713 N N . ALA A 1 99 ? 14.235 -10.195 11.334 1.00 88.31 99 ALA A N 1
ATOM 714 C CA . ALA A 1 99 ? 15.006 -11.428 11.265 1.00 88.31 99 ALA A CA 1
ATOM 715 C C . ALA A 1 99 ? 15.076 -11.964 9.828 1.00 88.31 99 ALA A C 1
ATOM 717 O O . ALA A 1 99 ? 16.166 -12.295 9.374 1.00 88.31 99 ALA A O 1
ATOM 718 N N . ALA A 1 100 ? 13.963 -11.985 9.090 1.00 87.38 100 ALA A N 1
ATOM 719 C CA . ALA A 1 100 ? 13.933 -12.407 7.689 1.00 87.38 100 ALA A CA 1
ATOM 720 C C . ALA A 1 100 ? 14.810 -11.515 6.790 1.00 87.38 100 ALA A C 1
ATOM 722 O O . ALA A 1 100 ? 15.565 -12.027 5.966 1.00 87.38 100 ALA A O 1
ATOM 723 N N . MET A 1 101 ? 14.782 -10.194 6.996 1.00 88.06 101 MET A N 1
ATOM 724 C CA . M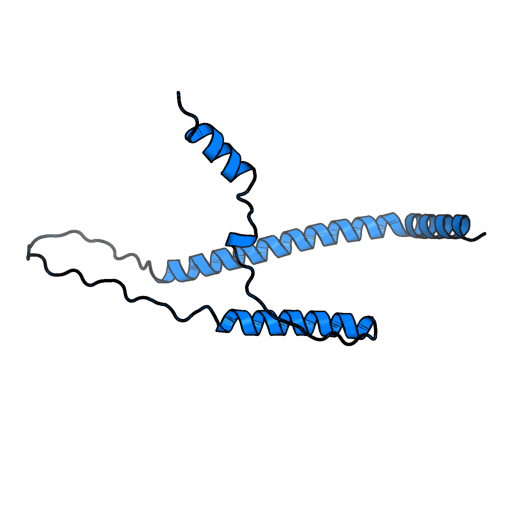ET A 1 101 ? 15.687 -9.265 6.303 1.00 88.06 101 MET A CA 1
ATOM 725 C C . MET A 1 101 ? 17.153 -9.485 6.705 1.00 88.06 101 MET A C 1
ATOM 727 O O . MET A 1 101 ? 18.039 -9.484 5.856 1.00 88.06 101 MET A O 1
ATOM 731 N N . GLY A 1 102 ? 17.421 -9.738 7.987 1.00 84.12 102 GLY A N 1
ATOM 732 C CA . GLY A 1 102 ? 18.769 -10.019 8.476 1.00 84.12 102 GLY A CA 1
ATOM 733 C C . GLY A 1 102 ? 19.356 -11.333 7.968 1.00 84.12 102 GLY A C 1
ATOM 734 O O . GLY A 1 102 ? 20.562 -11.400 7.743 1.00 84.12 102 GLY A O 1
ATOM 735 N N . GLN A 1 103 ? 18.525 -12.345 7.699 1.00 79.12 103 GLN A N 1
ATOM 736 C CA . GLN A 1 103 ? 18.960 -13.571 7.019 1.00 79.12 103 GLN A CA 1
ATOM 737 C C . GLN A 1 103 ? 19.461 -13.280 5.597 1.00 79.12 103 GLN A C 1
ATOM 739 O O . GLN A 1 103 ? 20.467 -13.852 5.186 1.00 79.12 103 GLN A O 1
ATOM 744 N N . ALA A 1 104 ? 18.825 -12.351 4.874 1.00 75.06 104 ALA A N 1
ATOM 745 C CA . ALA A 1 104 ? 19.280 -11.937 3.545 1.00 75.06 104 ALA A CA 1
ATOM 746 C C . ALA A 1 104 ? 20.621 -11.176 3.587 1.00 75.06 104 ALA A C 1
ATOM 748 O O . ALA A 1 104 ? 21.430 -11.300 2.672 1.00 75.06 104 ALA A O 1
ATOM 749 N N . GLU A 1 105 ? 20.884 -10.428 4.662 1.00 79.12 105 GLU A N 1
ATOM 750 C CA . GLU A 1 105 ? 22.152 -9.714 4.877 1.00 79.12 105 GLU A CA 1
ATOM 751 C C . GLU A 1 105 ? 23.228 -10.538 5.617 1.00 79.12 105 GLU A C 1
ATOM 753 O O . GLU A 1 105 ? 24.340 -10.047 5.831 1.00 79.12 105 GLU A O 1
ATOM 758 N N . GLY A 1 106 ? 22.917 -11.766 6.053 1.00 84.00 106 GLY A N 1
ATOM 759 C CA . GLY A 1 106 ? 23.811 -12.609 6.858 1.00 84.00 106 GLY A CA 1
ATOM 760 C C . GLY A 1 106 ? 24.092 -12.083 8.276 1.00 84.00 106 GLY A C 1
ATOM 761 O O . GLY A 1 106 ? 25.087 -12.470 8.891 1.00 84.00 106 GLY A O 1
ATOM 762 N N . LYS A 1 107 ? 23.247 -11.189 8.812 1.00 84.31 107 LYS A N 1
ATOM 763 C CA . LYS A 1 107 ? 23.421 -10.541 10.126 1.00 84.31 107 LYS A CA 1
ATOM 764 C C . LYS A 1 107 ? 22.303 -10.921 11.094 1.00 84.31 107 LYS A C 1
ATOM 766 O O . LYS A 1 107 ? 21.121 -10.859 10.770 1.00 84.31 107 LYS A O 1
ATOM 771 N N . VAL A 1 108 ? 22.679 -11.245 12.334 1.00 84.62 108 VAL A N 1
ATOM 772 C CA . VAL A 1 108 ? 21.732 -11.581 13.409 1.00 84.62 108 VAL A CA 1
ATOM 773 C C . VAL A 1 108 ? 21.471 -10.356 14.282 1.00 84.62 108 VAL A C 1
ATOM 775 O O . VAL A 1 108 ? 22.317 -9.951 15.082 1.00 84.62 108 VAL A O 1
ATOM 778 N N . TYR A 1 109 ? 20.279 -9.780 14.153 1.00 85.56 109 TYR A N 1
ATOM 779 C CA . TYR A 1 109 ? 19.835 -8.649 14.967 1.00 85.56 109 TYR A CA 1
ATOM 780 C C . TYR A 1 109 ? 19.222 -9.122 16.292 1.00 85.56 109 TYR A C 1
ATOM 782 O O . TYR A 1 109 ? 18.521 -10.130 16.345 1.00 85.56 109 TYR A O 1
ATOM 790 N N . LYS A 1 110 ? 19.478 -8.380 17.377 1.00 90.12 110 LYS A N 1
ATOM 791 C CA . LYS A 1 110 ? 18.909 -8.627 18.713 1.00 90.12 110 LYS A CA 1
ATOM 792 C C . LYS A 1 110 ? 18.184 -7.383 19.219 1.00 90.12 110 LYS A C 1
ATOM 794 O O . LYS A 1 110 ? 18.654 -6.262 19.027 1.00 90.12 110 LYS A O 1
ATOM 799 N N . ILE A 1 111 ? 17.063 -7.582 19.905 1.00 88.38 111 ILE A N 1
ATOM 800 C CA . ILE A 1 111 ? 16.264 -6.497 20.484 1.00 88.38 111 ILE A CA 1
ATOM 801 C C . ILE A 1 111 ? 16.898 -6.076 21.816 1.00 88.38 111 ILE A C 1
ATOM 803 O O . ILE A 1 111 ? 16.998 -6.882 22.735 1.00 88.38 111 ILE A O 1
ATOM 807 N N . LYS A 1 112 ? 17.332 -4.813 21.931 1.00 91.69 112 LYS A N 1
ATOM 808 C CA . LYS A 1 112 ? 17.955 -4.283 23.162 1.00 91.69 112 LYS A CA 1
ATOM 809 C C . LYS A 1 112 ? 16.933 -3.811 24.199 1.00 91.69 112 LYS A C 1
ATOM 811 O O . LYS A 1 112 ? 17.124 -4.008 25.392 1.00 91.69 112 LYS A O 1
ATOM 816 N N . SER A 1 113 ? 15.878 -3.137 23.755 1.00 87.25 113 SER A N 1
ATOM 817 C CA . SER A 1 113 ? 14.802 -2.667 24.626 1.00 87.25 113 SER A CA 1
ATOM 818 C C . SER A 1 113 ? 13.575 -2.346 23.795 1.00 87.25 113 SER A C 1
ATOM 820 O O . SER A 1 113 ? 13.710 -1.728 22.738 1.00 87.25 113 SER A O 1
ATOM 822 N N . VAL A 1 114 ? 12.398 -2.666 24.317 1.00 84.88 114 VAL A N 1
ATOM 823 C CA . VAL A 1 114 ? 11.128 -2.198 23.766 1.00 84.88 114 VAL A CA 1
ATOM 824 C C . VAL A 1 114 ? 10.542 -1.191 24.739 1.00 84.88 114 VAL A C 1
ATOM 826 O O . VAL A 1 114 ? 10.426 -1.455 25.933 1.00 84.88 114 VAL A O 1
ATOM 829 N N . LYS A 1 115 ? 10.220 -0.003 24.235 1.00 85.06 115 LYS A N 1
ATOM 830 C CA . LYS A 1 115 ? 9.533 1.033 25.001 1.00 85.06 115 LYS A CA 1
ATOM 831 C C . LYS A 1 115 ? 8.376 1.536 24.165 1.00 85.06 115 LYS A C 1
ATOM 833 O O . LYS A 1 115 ? 8.555 1.819 22.981 1.00 85.06 115 LYS A O 1
ATOM 838 N N . ALA A 1 116 ? 7.214 1.677 24.792 1.00 77.38 116 ALA A N 1
ATOM 839 C CA . ALA A 1 116 ? 6.104 2.371 24.168 1.00 77.38 116 ALA A CA 1
ATOM 840 C C . ALA A 1 116 ? 6.569 3.776 23.775 1.00 77.38 116 ALA A C 1
ATOM 842 O O . ALA A 1 116 ? 7.207 4.481 24.566 1.00 77.38 116 ALA A O 1
ATOM 843 N N . VAL A 1 117 ? 6.259 4.185 22.545 1.00 72.50 117 VAL A N 1
ATOM 844 C CA . VAL A 1 117 ? 6.504 5.562 22.127 1.00 72.50 117 VAL A CA 1
ATOM 845 C C . VAL A 1 117 ? 5.654 6.444 23.027 1.00 72.50 117 VAL A C 1
ATOM 847 O O . VAL A 1 117 ? 4.425 6.414 22.956 1.00 72.50 117 VAL A O 1
ATOM 850 N N . ASN A 1 118 ? 6.305 7.221 23.890 1.00 72.62 118 ASN A N 1
ATOM 851 C CA . ASN A 1 118 ? 5.610 8.226 24.668 1.00 72.62 118 ASN A CA 1
ATOM 852 C C . ASN A 1 118 ? 5.016 9.227 23.668 1.00 72.62 118 ASN A C 1
ATOM 854 O O . ASN A 1 118 ? 5.746 10.025 23.079 1.00 72.62 118 ASN A O 1
ATOM 858 N N . LYS A 1 119 ? 3.697 9.162 23.448 1.00 61.75 119 LYS A N 1
ATOM 859 C CA . LYS A 1 119 ? 2.980 10.069 22.535 1.00 61.75 119 LYS A CA 1
ATOM 860 C C . LYS A 1 119 ? 3.186 11.534 22.931 1.00 61.75 119 LYS A C 1
ATOM 862 O O . LYS A 1 119 ? 3.167 12.396 22.060 1.00 61.75 119 LYS A O 1
ATOM 867 N N . ASN A 1 120 ? 3.497 11.795 24.201 1.00 64.38 120 ASN A N 1
ATOM 868 C CA . ASN A 1 120 ? 3.809 13.127 24.713 1.00 64.38 120 ASN A CA 1
ATOM 869 C C . ASN A 1 120 ? 5.229 13.580 24.338 1.00 64.38 120 ASN A C 1
ATOM 871 O O . ASN A 1 120 ? 5.499 14.770 24.320 1.00 64.38 120 ASN A O 1
ATOM 875 N N . ASN A 1 121 ? 6.136 12.652 24.015 1.00 61.41 121 ASN A N 1
ATOM 876 C CA . ASN A 1 121 ? 7.518 12.940 23.615 1.00 61.41 121 ASN A CA 1
ATOM 877 C C . ASN A 1 121 ? 7.709 12.934 22.085 1.00 61.41 121 ASN A C 1
ATOM 879 O O . ASN A 1 121 ? 8.784 13.230 21.580 1.00 61.41 121 ASN A O 1
ATOM 883 N N . ARG A 1 122 ? 6.647 12.637 21.319 1.00 56.53 122 ARG A N 1
ATOM 884 C CA . ARG A 1 122 ? 6.613 12.870 19.864 1.00 56.53 122 ARG A CA 1
ATOM 885 C C . ARG A 1 122 ? 6.351 14.341 19.518 1.00 56.53 122 ARG A C 1
ATOM 887 O O . ARG A 1 122 ? 6.358 14.711 18.349 1.00 56.53 122 ARG A O 1
ATOM 894 N N . ALA A 1 123 ? 6.104 15.158 20.537 1.00 55.34 123 ALA A N 1
ATOM 895 C CA . ALA A 1 123 ? 5.787 16.558 20.414 1.00 55.34 123 ALA A CA 1
ATOM 896 C C . ALA A 1 123 ? 6.438 17.340 21.568 1.00 55.34 123 ALA A C 1
ATOM 898 O O . ALA A 1 123 ? 5.803 17.625 22.581 1.00 55.34 123 ALA A O 1
ATOM 899 N N . ALA A 1 124 ? 7.637 17.882 21.336 1.00 60.81 124 ALA A N 1
ATOM 900 C CA . ALA A 1 124 ? 7.682 19.336 21.478 1.00 60.81 124 ALA A CA 1
ATOM 901 C C . ALA A 1 124 ? 6.453 19.827 20.698 1.00 60.81 124 ALA A C 1
ATOM 903 O O . ALA A 1 124 ? 6.336 19.484 19.520 1.00 60.81 124 ALA A O 1
ATOM 904 N N . ARG A 1 125 ? 5.453 20.369 21.410 1.00 72.81 125 ARG A N 1
ATOM 905 C CA . ARG A 1 125 ? 4.096 20.660 20.905 1.00 72.81 125 ARG A CA 1
ATOM 906 C C . ARG A 1 125 ? 4.192 21.066 19.437 1.00 72.81 125 ARG A C 1
ATOM 908 O O . ARG A 1 125 ? 5.019 21.919 19.125 1.00 72.81 125 ARG A O 1
ATOM 915 N N . SER A 1 126 ? 3.441 20.401 18.551 1.00 80.31 126 SER A N 1
ATOM 916 C CA . SER A 1 126 ? 3.593 20.605 17.103 1.00 80.31 126 SER A CA 1
ATOM 917 C C . SER A 1 126 ? 3.633 22.100 16.787 1.00 80.31 126 SER A C 1
ATOM 919 O O . SER A 1 126 ? 2.951 22.877 17.455 1.00 80.31 126 SER A O 1
ATOM 921 N N . ALA A 1 127 ? 4.422 22.522 15.795 1.00 79.75 127 ALA A N 1
ATOM 922 C CA . ALA A 1 127 ? 4.594 23.948 15.502 1.00 79.75 127 ALA A CA 1
ATOM 923 C C . ALA A 1 127 ? 3.243 24.685 15.365 1.00 79.75 127 ALA A C 1
ATOM 925 O O . ALA A 1 127 ? 3.091 25.805 15.841 1.00 79.75 127 ALA A O 1
ATOM 926 N N . TRP A 1 128 ? 2.220 24.004 14.837 1.00 76.62 128 TRP A N 1
ATOM 927 C CA . TRP A 1 128 ? 0.833 24.478 14.813 1.00 76.62 128 TRP A CA 1
ATOM 928 C C . TRP A 1 128 ? 0.142 24.531 16.180 1.00 76.62 128 TRP A C 1
ATOM 930 O O . TRP A 1 128 ? -0.502 25.531 16.492 1.00 76.62 128 TRP A O 1
ATOM 940 N N . SER A 1 129 ? 0.284 23.498 17.018 1.00 82.44 129 SER A N 1
ATOM 941 C CA . SER A 1 129 ? -0.220 23.533 18.399 1.00 82.44 129 SER A CA 1
ATOM 942 C C . SER A 1 129 ? 0.418 24.664 19.203 1.00 82.44 129 SER A C 1
ATOM 944 O O . SER A 1 129 ? -0.235 25.198 20.100 1.00 82.44 129 SER A O 1
ATOM 946 N N . MET A 1 130 ? 1.671 25.021 18.908 1.00 84.44 130 MET A N 1
ATOM 947 C CA . MET A 1 130 ? 2.364 26.098 19.601 1.00 84.44 130 MET A CA 1
ATOM 948 C C . MET A 1 130 ? 1.973 27.484 19.102 1.00 84.44 130 MET A C 1
ATOM 950 O O . MET A 1 130 ? 1.720 28.362 19.926 1.00 84.44 130 MET A O 1
ATOM 954 N N . ALA A 1 131 ? 1.820 27.646 17.787 1.00 84.19 131 ALA A N 1
ATOM 955 C CA . ALA A 1 131 ? 1.357 28.890 17.183 1.00 84.19 131 ALA A CA 1
ATOM 956 C C . ALA A 1 131 ? -0.047 29.275 17.677 1.00 84.19 131 ALA A C 1
ATOM 958 O O . ALA A 1 131 ? -0.272 30.412 18.081 1.00 84.19 131 ALA A O 1
ATOM 959 N N . GLY A 1 132 ? -0.983 28.319 17.730 1.00 87.06 132 GLY A N 1
ATOM 960 C CA . GLY A 1 132 ? -2.336 28.581 18.231 1.00 87.06 132 GLY A CA 1
ATOM 961 C C . GLY A 1 132 ? -2.356 29.046 19.689 1.00 87.06 132 GLY A C 1
ATOM 962 O O . GLY A 1 132 ? -3.102 29.954 20.036 1.00 87.06 132 GLY A O 1
ATOM 963 N N . LEU A 1 133 ? -1.499 28.478 20.541 1.00 85.62 133 LEU A N 1
ATOM 964 C CA . LEU A 1 133 ? -1.359 28.934 21.925 1.00 85.62 133 LEU A CA 1
ATOM 965 C C . LEU A 1 133 ? -0.770 30.345 21.987 1.00 85.62 133 LEU A C 1
ATOM 967 O O . LEU A 1 133 ? -1.328 31.185 22.675 1.00 85.62 133 LEU A O 1
ATOM 971 N N . GLN A 1 134 ? 0.285 30.634 21.222 1.00 87.44 134 GLN A N 1
ATOM 972 C CA . GLN A 1 134 ? 0.877 31.974 21.179 1.00 87.44 134 GLN A CA 1
ATOM 973 C C . GLN A 1 134 ? -0.111 33.052 20.720 1.00 87.44 134 GLN A C 1
ATOM 975 O O . GLN A 1 134 ? -0.133 34.127 21.311 1.00 87.44 134 GLN A O 1
ATOM 980 N N . HIS A 1 135 ? -0.946 32.773 19.715 1.00 85.62 135 HIS A N 1
ATOM 981 C CA . HIS A 1 135 ? -1.947 33.732 19.239 1.00 85.62 135 HIS A CA 1
ATOM 982 C C . HIS A 1 135 ? -3.154 33.863 20.179 1.00 85.62 135 HIS A C 1
ATOM 984 O O . HIS A 1 135 ? -3.676 34.961 20.336 1.00 85.62 135 HIS A O 1
ATOM 990 N N . ASN A 1 136 ? -3.582 32.776 20.829 1.00 86.62 136 ASN A N 1
ATOM 991 C CA . ASN A 1 136 ? -4.763 32.783 21.702 1.00 86.62 136 ASN A CA 1
ATOM 992 C C . ASN A 1 136 ? -4.474 33.235 23.139 1.00 86.62 136 ASN A C 1
ATOM 994 O O . ASN A 1 136 ? -5.409 33.539 23.875 1.00 86.62 136 ASN A O 1
ATOM 998 N N . THR A 1 137 ? -3.210 33.233 23.567 1.00 86.81 137 THR A N 1
ATOM 999 C CA . THR A 1 137 ? -2.819 33.645 24.925 1.00 86.81 137 THR A CA 1
ATOM 1000 C C . THR A 1 137 ? -1.964 34.907 24.944 1.00 86.81 137 THR A C 1
ATOM 1002 O O . THR A 1 137 ? -1.406 35.237 25.990 1.00 86.81 137 THR A O 1
ATOM 1005 N N . ALA A 1 138 ? -1.818 35.599 23.814 1.00 80.12 138 ALA A N 1
ATOM 1006 C CA . ALA A 1 138 ? -1.235 36.932 23.817 1.00 80.12 138 ALA A CA 1
ATOM 1007 C C . ALA A 1 138 ? -2.216 37.907 24.502 1.00 80.12 138 ALA A C 1
ATOM 1009 O O . ALA A 1 138 ? -3.408 37.876 24.185 1.00 80.12 138 ALA A O 1
ATOM 1010 N N . PRO A 1 139 ? -1.757 38.738 25.456 1.00 81.69 139 PRO A N 1
ATOM 1011 C CA . PRO A 1 139 ? -2.599 39.774 26.044 1.00 81.69 139 PRO A CA 1
ATOM 1012 C C . PRO A 1 139 ? -2.955 40.836 24.991 1.00 81.69 139 PRO A C 1
ATOM 1014 O O . PRO A 1 139 ? -2.176 41.072 24.065 1.00 81.69 139 PRO A O 1
ATOM 1017 N N . PHE A 1 140 ? -4.136 41.439 25.141 1.00 76.19 140 PHE A N 1
ATOM 1018 C CA . PHE A 1 140 ? -4.620 42.547 24.312 1.00 76.19 140 PHE A CA 1
ATOM 1019 C C . PHE A 1 140 ? -4.054 43.896 24.765 1.00 76.19 140 PHE A C 1
ATOM 1021 O O . PHE A 1 140 ? -3.736 44.031 25.971 1.00 76.19 140 PHE A O 1
#